Protein AF-A0A6P0SQW5-F1 (afdb_monomer_lite)

Foldseek 3Di:
DDDPVVVVVVCVVVVHDDDDDDDVVVPPVVVVVVVVVVVCVVVVVPPWDKDKDWDWDDDPNDTDIDIDIDTDDDDDPPPPD

Sequence (81 aa):
MGCQKSITTLLINKKGDYVLGLKANHKKLYKQVKNWFEQGEQNGFSGVEYSEYKQFESGNHRIEKREVWSFKGDKGVEEQC

Secondary structure (DSSP, 8-state):
----HHHHHHHHHTT--------TTSHHHHHHHHHHHHHHHHTTTTT--EEEEEEEEEETTEEEEEEEEEE---S------

Structure (mmCIF, N/CA/C/O backbone):
data_AF-A0A6P0SQW5-F1
#
_entry.id   AF-A0A6P0SQW5-F1
#
loop_
_atom_site.group_PDB
_atom_site.id
_atom_site.type_symbol
_atom_site.label_atom_id
_atom_site.label_alt_id
_atom_site.label_comp_id
_atom_site.label_asym_id
_atom_site.label_entity_id
_atom_site.label_seq_id
_atom_site.pdbx_PDB_ins_code
_atom_site.Cartn_x
_atom_site.Cartn_y
_atom_site.Cartn_z
_atom_site.occupancy
_atom_site.B_iso_or_equiv
_atom_site.auth_seq_id
_atom_site.auth_comp_id
_atom_site.auth_asym_id
_atom_site.auth_atom_id
_atom_site.pdbx_PDB_model_num
ATOM 1 N N . MET A 1 1 ? 20.507 0.169 -9.095 1.00 54.53 1 MET A N 1
ATOM 2 C C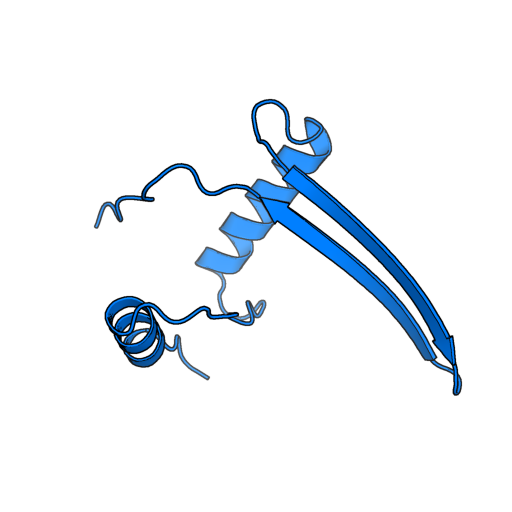A . MET A 1 1 ? 19.487 -0.862 -9.389 1.00 54.53 1 MET A CA 1
ATOM 3 C C . MET A 1 1 ? 18.426 -0.238 -10.281 1.00 54.53 1 MET A C 1
ATOM 5 O O . MET A 1 1 ? 17.732 0.660 -9.820 1.00 54.53 1 MET A O 1
ATOM 9 N N . GLY A 1 2 ? 18.387 -0.614 -11.562 1.00 61.81 2 GLY A N 1
ATOM 10 C CA . GLY A 1 2 ? 17.361 -0.159 -12.508 1.00 61.81 2 GLY A CA 1
ATOM 11 C C . GLY A 1 2 ? 16.009 -0.845 -12.276 1.00 61.81 2 GLY A C 1
ATOM 12 O O . GLY A 1 2 ? 15.891 -1.735 -11.436 1.00 61.81 2 GLY A O 1
ATOM 13 N N . CYS A 1 3 ? 14.980 -0.425 -13.011 1.00 64.38 3 CYS A N 1
ATOM 14 C CA . CYS A 1 3 ? 13.649 -1.036 -12.966 1.00 64.38 3 CYS A CA 1
ATOM 15 C C . CYS A 1 3 ? 13.695 -2.446 -13.589 1.00 64.38 3 CYS A C 1
ATOM 17 O O . CYS A 1 3 ? 14.060 -2.589 -14.753 1.00 64.38 3 CYS A O 1
ATOM 19 N N . GLN A 1 4 ? 13.350 -3.480 -12.816 1.00 73.62 4 GLN A N 1
ATOM 20 C CA . GLN A 1 4 ? 13.471 -4.901 -13.185 1.00 73.62 4 GLN A CA 1
ATOM 21 C C . GLN A 1 4 ? 12.354 -5.382 -14.133 1.00 73.62 4 GLN A C 1
ATOM 23 O O . GLN A 1 4 ? 11.743 -6.422 -13.910 1.00 73.62 4 GLN A O 1
ATOM 28 N N . LYS A 1 5 ? 12.081 -4.633 -15.206 1.00 78.44 5 LYS A N 1
ATOM 29 C CA . LYS A 1 5 ? 10.937 -4.881 -16.102 1.00 78.44 5 LYS A CA 1
ATOM 30 C C . LYS A 1 5 ? 10.953 -6.279 -16.723 1.00 78.44 5 LYS A C 1
ATOM 32 O O . LYS A 1 5 ? 9.957 -6.983 -16.659 1.00 78.44 5 LYS A O 1
ATOM 37 N N . SER A 1 6 ? 12.095 -6.700 -17.267 1.00 80.19 6 SER A N 1
ATOM 38 C CA . SER A 1 6 ? 12.244 -8.003 -17.932 1.00 80.19 6 SER A CA 1
ATOM 39 C C . SER A 1 6 ? 11.997 -9.186 -16.994 1.00 80.19 6 SER A C 1
ATOM 41 O O . SER A 1 6 ? 11.372 -10.169 -17.385 1.00 80.19 6 SER A O 1
ATOM 43 N N . ILE A 1 7 ? 12.452 -9.074 -15.744 1.00 80.56 7 ILE A N 1
ATOM 44 C CA . ILE A 1 7 ? 12.243 -10.094 -14.712 1.00 80.56 7 ILE A CA 1
ATOM 45 C C . ILE A 1 7 ? 10.760 -10.145 -14.333 1.00 80.56 7 ILE A C 1
ATOM 47 O O . ILE A 1 7 ? 10.184 -11.230 -14.302 1.00 80.56 7 ILE A O 1
ATOM 51 N N . THR A 1 8 ? 10.117 -8.992 -14.123 1.00 78.69 8 THR A N 1
ATOM 52 C CA . THR A 1 8 ? 8.682 -8.929 -13.814 1.00 78.69 8 THR A CA 1
ATOM 53 C C . THR A 1 8 ? 7.829 -9.527 -14.936 1.00 78.69 8 THR A C 1
ATOM 55 O O . THR A 1 8 ? 6.955 -10.343 -14.658 1.00 78.69 8 THR A O 1
ATOM 58 N N . THR A 1 9 ? 8.109 -9.209 -16.206 1.00 82.12 9 THR A N 1
ATOM 59 C CA . THR A 1 9 ? 7.379 -9.781 -17.352 1.00 82.12 9 THR A CA 1
ATOM 60 C C . THR A 1 9 ? 7.505 -11.304 -17.408 1.00 82.12 9 THR A C 1
ATOM 62 O O . THR A 1 9 ? 6.516 -12.001 -17.634 1.00 82.12 9 THR A O 1
ATOM 65 N N . LEU A 1 10 ? 8.703 -11.844 -17.159 1.00 82.75 10 LEU A N 1
ATOM 66 C CA . LEU A 1 10 ? 8.913 -13.292 -17.124 1.00 82.75 10 LEU A CA 1
ATOM 67 C C . LEU A 1 10 ? 8.101 -13.963 -16.004 1.00 82.75 10 LEU A C 1
ATOM 69 O O . LEU A 1 10 ? 7.552 -15.042 -16.220 1.00 82.75 10 LEU A O 1
ATOM 73 N N . LEU A 1 11 ? 8.016 -13.336 -14.828 1.00 81.69 11 LEU A N 1
ATOM 74 C CA . LEU A 1 11 ? 7.248 -13.852 -13.688 1.00 81.69 11 LEU A CA 1
ATOM 75 C C . LEU A 1 11 ? 5.740 -13.874 -13.973 1.00 81.69 11 LEU A C 1
ATOM 77 O O . LEU A 1 11 ? 5.097 -14.893 -13.719 1.00 81.69 11 LEU A O 1
ATOM 81 N N . ILE A 1 12 ? 5.207 -12.807 -14.581 1.00 80.88 12 ILE A N 1
ATOM 82 C CA . ILE A 1 12 ? 3.803 -12.734 -15.022 1.00 80.88 12 ILE A CA 1
ATOM 83 C C . ILE A 1 12 ? 3.500 -13.855 -16.024 1.00 80.88 12 ILE A C 1
ATOM 85 O O . ILE A 1 12 ? 2.540 -14.604 -15.844 1.00 80.88 12 ILE A O 1
ATOM 89 N N . ASN A 1 13 ? 4.355 -14.036 -17.037 1.00 81.38 13 ASN A N 1
ATOM 90 C CA . ASN A 1 13 ? 4.189 -15.093 -18.042 1.00 81.38 13 ASN A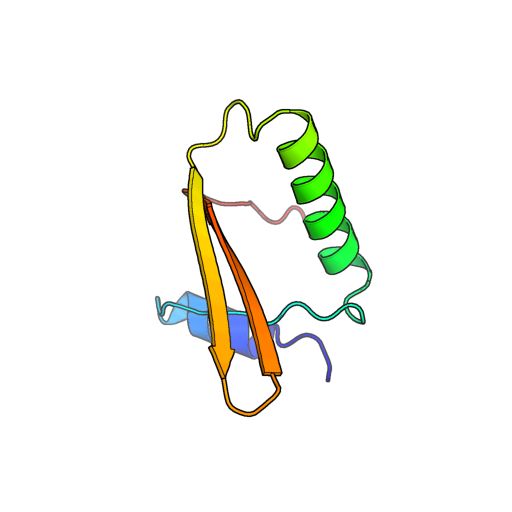 CA 1
ATOM 91 C C . ASN A 1 13 ? 4.208 -16.500 -17.431 1.00 81.38 13 ASN A C 1
ATOM 93 O O . ASN A 1 13 ? 3.531 -17.404 -17.920 1.00 81.38 13 ASN A O 1
ATOM 97 N N . LYS A 1 14 ? 4.968 -16.689 -16.348 1.00 86.19 14 LYS A N 1
ATOM 98 C CA . LYS A 1 14 ? 5.030 -17.951 -15.603 1.00 86.19 14 LYS A CA 1
ATOM 99 C C . LYS A 1 14 ? 3.887 -18.138 -14.601 1.00 86.19 14 LYS A C 1
ATOM 101 O O . LYS A 1 14 ? 3.861 -19.177 -13.948 1.00 86.19 14 LYS A O 1
ATOM 106 N N . LYS A 1 15 ? 2.951 -17.185 -14.492 1.00 82.12 15 LYS A N 1
ATOM 107 C CA . LYS A 1 15 ? 1.833 -17.202 -13.531 1.00 82.12 15 LYS A CA 1
ATOM 108 C C . LYS A 1 15 ? 2.291 -17.425 -12.081 1.00 82.12 15 LYS A C 1
ATOM 110 O O . LYS A 1 15 ? 1.601 -18.089 -11.316 1.00 82.12 15 LYS A O 1
ATOM 115 N N . GLY A 1 16 ? 3.477 -16.929 -11.728 1.00 74.38 16 GLY A N 1
ATOM 116 C CA . GLY A 1 16 ? 3.992 -17.018 -10.364 1.00 74.38 16 GLY A CA 1
ATOM 117 C C . GLY A 1 16 ? 3.532 -15.837 -9.516 1.00 74.38 16 GLY A C 1
ATOM 118 O O . GLY A 1 16 ? 3.389 -14.730 -10.033 1.00 74.38 16 GLY A O 1
ATOM 119 N N . ASP A 1 17 ? 3.364 -16.056 -8.215 1.00 75.88 17 ASP A N 1
ATOM 120 C CA . ASP A 1 17 ? 3.182 -14.973 -7.250 1.00 75.88 17 ASP A CA 1
ATOM 121 C C . ASP A 1 17 ? 4.501 -14.213 -7.061 1.00 75.88 17 ASP A C 1
ATOM 123 O O . ASP A 1 17 ? 5.574 -14.814 -6.947 1.00 75.88 17 ASP A O 1
ATOM 127 N N . TYR A 1 18 ? 4.450 -12.879 -7.037 1.00 76.19 18 TYR A N 1
ATOM 128 C CA . TYR A 1 18 ? 5.651 -12.053 -6.930 1.00 76.19 18 TYR A CA 1
ATOM 129 C C . TYR A 1 18 ? 5.465 -10.857 -5.999 1.00 76.19 18 TYR A C 1
ATOM 131 O O . TYR A 1 18 ? 4.411 -10.228 -5.946 1.00 76.19 18 TYR A O 1
ATOM 139 N N . VAL A 1 19 ? 6.545 -10.504 -5.297 1.00 78.00 19 VAL A N 1
ATOM 140 C CA . VAL A 1 19 ? 6.625 -9.319 -4.436 1.00 78.00 19 VAL A CA 1
ATOM 141 C C . VAL A 1 19 ? 7.714 -8.403 -4.978 1.00 78.00 19 VAL A C 1
ATOM 143 O O . VAL A 1 19 ? 8.877 -8.795 -5.080 1.00 78.00 19 VAL A O 1
ATOM 146 N N . LEU A 1 20 ? 7.346 -7.169 -5.328 1.00 78.88 20 LEU A N 1
ATOM 147 C CA . LEU A 1 20 ? 8.290 -6.152 -5.787 1.00 78.88 20 LEU A CA 1
ATOM 148 C C . LEU A 1 20 ? 8.550 -5.137 -4.678 1.00 78.88 20 LEU A C 1
ATOM 150 O O . LEU A 1 20 ? 7.637 -4.480 -4.185 1.00 78.88 20 LEU A O 1
ATOM 154 N N . GLY A 1 21 ? 9.821 -4.968 -4.318 1.00 83.31 21 GLY A N 1
ATOM 155 C CA . GLY A 1 21 ? 10.237 -3.920 -3.392 1.00 83.31 21 GLY A CA 1
ATOM 156 C C . GLY A 1 21 ? 10.202 -2.547 -4.063 1.00 83.31 21 GLY A C 1
ATOM 157 O O . GLY A 1 21 ? 11.038 -2.251 -4.920 1.00 83.31 21 GLY A O 1
ATOM 158 N N . LEU A 1 22 ? 9.272 -1.687 -3.651 1.00 83.69 22 LEU A N 1
ATOM 159 C CA . LEU A 1 22 ? 9.187 -0.311 -4.134 1.00 83.69 22 LEU A CA 1
ATOM 160 C C . LEU A 1 22 ? 10.104 0.605 -3.316 1.00 83.69 22 LEU A C 1
ATOM 162 O O . LEU A 1 22 ? 9.830 0.921 -2.162 1.00 83.69 22 LEU A O 1
ATOM 166 N N . LYS A 1 23 ? 11.205 1.052 -3.923 1.00 82.69 23 LYS A N 1
ATOM 167 C CA . LYS A 1 23 ? 12.139 2.003 -3.300 1.00 82.69 23 LYS A CA 1
ATOM 168 C C . LYS A 1 23 ? 11.827 3.446 -3.706 1.00 82.69 23 LYS A C 1
ATOM 170 O O . LYS A 1 23 ? 11.403 3.707 -4.831 1.00 82.69 23 LYS A O 1
ATOM 175 N N . ALA A 1 24 ? 12.142 4.400 -2.828 1.00 80.50 24 ALA A N 1
ATOM 176 C CA . ALA A 1 24 ? 11.925 5.834 -3.062 1.00 80.50 24 ALA A CA 1
ATOM 177 C C . ALA A 1 24 ? 12.678 6.400 -4.288 1.00 80.50 24 ALA A C 1
ATOM 179 O O . ALA A 1 24 ? 12.289 7.425 -4.845 1.00 80.50 24 ALA A O 1
ATOM 180 N N . ASN A 1 25 ? 13.733 5.725 -4.760 1.00 81.19 25 ASN A N 1
ATOM 181 C CA . ASN A 1 25 ? 14.438 6.099 -5.990 1.00 81.19 25 ASN A CA 1
ATOM 182 C C . ASN A 1 25 ? 13.611 5.844 -7.274 1.00 81.19 25 ASN A C 1
ATOM 184 O O . ASN A 1 25 ? 13.945 6.393 -8.324 1.00 81.19 25 ASN A O 1
ATOM 188 N N . HIS A 1 26 ? 12.503 5.094 -7.206 1.00 77.94 26 HIS A N 1
ATOM 189 C CA . HIS A 1 26 ? 11.534 4.923 -8.296 1.00 77.94 26 HIS A CA 1
ATOM 190 C C . HIS A 1 26 ? 10.483 6.047 -8.280 1.00 77.94 26 HIS A C 1
ATOM 192 O O . HIS A 1 26 ? 9.295 5.805 -8.071 1.00 77.94 26 HIS A O 1
ATOM 198 N N . LYS A 1 27 ? 10.933 7.291 -8.506 1.00 81.00 27 LYS A N 1
ATOM 199 C CA . LYS A 1 27 ? 10.182 8.539 -8.245 1.00 81.00 27 LYS A CA 1
ATOM 200 C C . LYS A 1 27 ? 8.710 8.530 -8.694 1.00 81.00 27 LYS A C 1
ATOM 202 O O . LYS A 1 27 ? 7.851 8.942 -7.922 1.00 81.00 27 LYS A O 1
ATOM 207 N N . LYS A 1 28 ? 8.414 8.077 -9.921 1.00 85.88 28 LYS A N 1
ATOM 208 C CA . LYS A 1 28 ? 7.047 8.088 -10.482 1.00 85.88 28 LYS A CA 1
ATOM 209 C C . LYS A 1 28 ? 6.123 7.114 -9.743 1.00 85.88 28 LYS A C 1
ATOM 211 O O . LYS A 1 28 ? 5.137 7.548 -9.158 1.00 85.88 28 LYS A O 1
ATOM 216 N N . LEU A 1 29 ? 6.481 5.829 -9.727 1.00 83.69 29 LEU A N 1
ATOM 217 C CA . LEU A 1 29 ? 5.666 4.777 -9.115 1.00 83.69 29 LEU A CA 1
ATOM 218 C C . LEU A 1 29 ? 5.540 4.974 -7.601 1.00 83.69 29 LEU A C 1
ATOM 220 O O . LEU A 1 29 ? 4.449 4.856 -7.058 1.00 83.69 29 LEU A O 1
ATOM 224 N N . TYR A 1 30 ? 6.632 5.359 -6.936 1.00 87.69 30 TYR A N 1
ATOM 225 C CA . TYR A 1 30 ? 6.611 5.682 -5.511 1.00 87.69 30 TYR A CA 1
ATOM 226 C C . TYR A 1 30 ? 5.600 6.789 -5.194 1.00 87.69 30 TYR A C 1
ATOM 228 O O . TYR A 1 30 ? 4.788 6.632 -4.288 1.00 87.69 30 TYR A O 1
ATOM 236 N N . LYS A 1 31 ? 5.599 7.883 -5.970 1.00 88.94 31 LYS A N 1
ATOM 237 C CA . LYS A 1 31 ? 4.646 8.984 -5.777 1.00 88.94 31 LYS A CA 1
ATOM 238 C C . LYS A 1 31 ? 3.201 8.546 -6.026 1.00 88.94 31 LYS A C 1
ATOM 240 O O . LYS A 1 31 ? 2.326 8.937 -5.268 1.00 88.94 31 LYS A O 1
ATOM 245 N N . GLN A 1 32 ? 2.950 7.742 -7.059 1.00 90.06 32 GLN A N 1
ATOM 246 C CA . GLN A 1 32 ? 1.604 7.240 -7.359 1.00 90.06 32 GLN A CA 1
ATOM 247 C C . GLN A 1 32 ? 1.060 6.363 -6.229 1.00 90.06 32 GLN A C 1
ATOM 249 O O . GLN A 1 32 ? -0.040 6.615 -5.750 1.00 90.06 32 GLN A O 1
ATOM 254 N N . VAL A 1 33 ? 1.852 5.391 -5.764 1.00 90.19 33 VAL A N 1
ATOM 255 C CA . VAL A 1 33 ? 1.460 4.503 -4.660 1.00 90.19 33 VAL A CA 1
ATOM 256 C C . VAL A 1 33 ? 1.256 5.302 -3.374 1.00 90.19 33 VAL A C 1
ATOM 258 O O . VAL A 1 33 ? 0.228 5.145 -2.727 1.00 90.19 33 VAL A O 1
ATOM 261 N N . LYS A 1 34 ? 2.174 6.220 -3.040 1.00 90.94 34 LYS A N 1
ATOM 262 C CA . LYS A 1 34 ? 2.048 7.095 -1.864 1.00 90.94 34 LYS A CA 1
ATOM 263 C C . LYS A 1 34 ? 0.767 7.929 -1.905 1.00 90.94 34 LYS A C 1
ATOM 265 O O . LYS A 1 34 ? 0.000 7.899 -0.954 1.00 90.94 34 LYS A O 1
ATOM 270 N N . ASN A 1 35 ? 0.507 8.611 -3.021 1.00 92.31 35 ASN A N 1
ATOM 271 C CA . ASN A 1 35 ? -0.695 9.428 -3.179 1.00 92.31 35 ASN A CA 1
ATOM 272 C C . ASN A 1 35 ? -1.980 8.593 -3.091 1.00 92.31 35 ASN A C 1
ATOM 274 O O . ASN A 1 35 ? -2.987 9.085 -2.591 1.00 92.31 35 ASN A O 1
ATOM 278 N N . TRP A 1 36 ? -1.974 7.368 -3.622 1.00 92.00 36 TRP A N 1
ATOM 279 C CA . TRP A 1 36 ? -3.129 6.475 -3.558 1.00 92.00 36 TRP A CA 1
ATOM 280 C C . TRP A 1 36 ? -3.407 6.020 -2.122 1.00 92.00 36 TRP A C 1
ATOM 282 O O . TRP A 1 36 ? -4.549 6.104 -1.680 1.00 92.00 36 TRP A O 1
ATOM 292 N N . PHE A 1 37 ? -2.368 5.636 -1.371 1.00 91.56 37 PHE A N 1
ATOM 293 C CA . PHE A 1 37 ? -2.505 5.298 0.048 1.00 91.56 37 PHE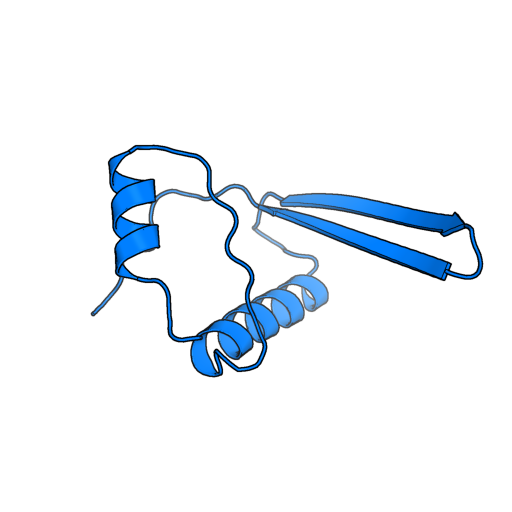 A CA 1
ATOM 294 C C . PHE A 1 37 ? -2.996 6.491 0.873 1.00 91.56 37 PHE A C 1
ATOM 296 O O . PHE A 1 37 ? -3.953 6.335 1.617 1.00 91.56 37 PHE A O 1
ATOM 303 N N . GLU A 1 38 ? -2.428 7.687 0.691 1.00 92.69 38 GLU A N 1
ATOM 304 C CA . GLU A 1 38 ? -2.851 8.890 1.429 1.00 92.69 38 GLU A CA 1
ATOM 305 C C . GLU A 1 38 ? -4.330 9.240 1.182 1.00 92.69 38 GLU A C 1
ATOM 307 O O . GLU A 1 38 ? -5.056 9.569 2.118 1.00 92.69 38 GLU A O 1
ATOM 312 N N . GLN A 1 39 ? -4.798 9.142 -0.067 1.00 91.62 39 GLN A N 1
ATOM 313 C CA . GLN A 1 39 ? -6.214 9.340 -0.408 1.00 91.62 39 GLN A CA 1
ATOM 314 C C . GLN A 1 39 ? -7.105 8.226 0.150 1.00 91.62 3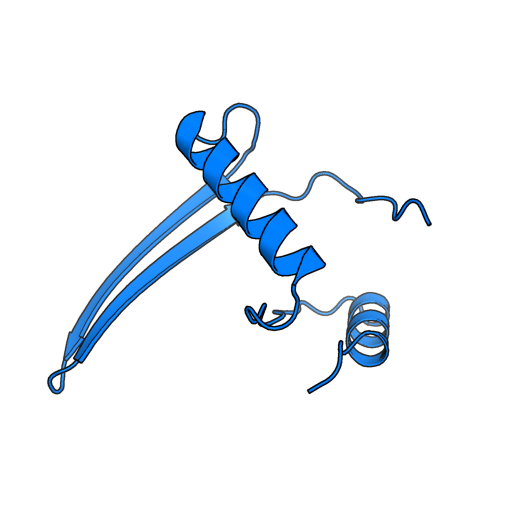9 GLN A C 1
ATOM 316 O O . GLN A 1 39 ? -8.227 8.488 0.584 1.00 91.62 39 GLN A O 1
ATOM 321 N N . GLY A 1 40 ? -6.610 6.987 0.122 1.00 89.88 40 GLY A N 1
ATOM 322 C CA . GLY A 1 40 ? -7.278 5.830 0.696 1.00 89.88 40 GLY A CA 1
ATOM 323 C C . GLY A 1 40 ? -7.476 5.997 2.197 1.00 89.88 40 GLY A C 1
ATOM 324 O O . GLY A 1 40 ? -8.605 5.932 2.663 1.00 89.88 40 GLY A O 1
ATOM 325 N N . GLU A 1 41 ? -6.424 6.320 2.944 1.00 89.81 41 GLU A N 1
ATOM 326 C CA . GLU A 1 41 ? -6.494 6.539 4.392 1.00 89.81 41 GLU A CA 1
ATOM 327 C C . GLU A 1 41 ? -7.439 7.688 4.768 1.00 89.81 41 GLU A C 1
ATOM 329 O O . GLU A 1 41 ? -8.226 7.545 5.702 1.00 89.81 41 GLU A O 1
ATOM 334 N N . GLN A 1 42 ? -7.433 8.795 4.013 1.00 92.31 42 GLN A N 1
ATOM 335 C CA . GLN A 1 42 ? -8.346 9.924 4.251 1.00 92.31 42 GLN A CA 1
ATOM 336 C C . GLN A 1 42 ? -9.824 9.549 4.088 1.00 92.31 42 GLN A C 1
ATOM 338 O O . GLN A 1 42 ? -10.671 10.069 4.811 1.00 92.31 42 GLN A O 1
ATOM 343 N N . ASN A 1 43 ? -10.130 8.641 3.160 1.00 91.19 43 ASN A N 1
ATOM 344 C CA . ASN A 1 43 ? -11.496 8.217 2.851 1.00 91.19 43 ASN A CA 1
ATOM 345 C C . ASN A 1 43 ? -11.833 6.820 3.405 1.00 91.19 43 ASN A C 1
ATOM 347 O O . ASN A 1 43 ? -12.841 6.235 3.007 1.00 91.19 43 ASN A O 1
ATOM 351 N N . GLY A 1 44 ? -10.986 6.253 4.273 1.00 88.12 44 GLY A N 1
ATOM 352 C CA . GLY A 1 44 ? -11.165 4.912 4.844 1.00 88.12 44 GLY A CA 1
ATOM 353 C C . GLY A 1 44 ? -11.204 3.778 3.811 1.00 88.12 44 GLY A C 1
ATOM 354 O O . GLY A 1 44 ? -11.920 2.803 4.010 1.00 88.12 44 GLY A O 1
ATOM 355 N N . PHE A 1 45 ? -10.497 3.931 2.687 1.00 88.56 45 PHE A N 1
ATOM 356 C CA . PHE A 1 45 ? -10.518 3.037 1.522 1.00 88.56 45 PHE A CA 1
ATOM 357 C C . PHE A 1 45 ? -11.943 2.737 1.015 1.00 88.56 45 PHE A C 1
ATOM 359 O O . PHE A 1 45 ? -12.234 1.635 0.550 1.00 88.56 45 PHE A O 1
ATOM 366 N N . SER A 1 46 ? -12.843 3.725 1.096 1.00 86.69 46 SER A N 1
ATOM 367 C CA . SER A 1 46 ? -14.232 3.589 0.647 1.00 86.69 46 SER A CA 1
ATOM 368 C C . SER A 1 46 ? -14.321 3.100 -0.804 1.00 86.69 46 SER A C 1
ATOM 370 O O . SER A 1 46 ? -13.670 3.640 -1.699 1.00 86.69 46 SER A O 1
ATOM 372 N N . GLY A 1 47 ? -15.134 2.065 -1.032 1.00 85.69 47 GLY A N 1
ATOM 373 C CA . GLY A 1 47 ? -15.315 1.443 -2.346 1.00 85.69 47 GLY A CA 1
ATOM 374 C C . GLY A 1 47 ? -14.248 0.414 -2.735 1.00 85.69 47 GLY A C 1
ATOM 375 O O . GLY A 1 47 ? -14.307 -0.098 -3.850 1.00 85.69 47 GLY A O 1
ATOM 376 N N . VAL A 1 48 ? -13.302 0.084 -1.847 1.00 87.06 48 VAL A N 1
ATOM 377 C CA . VAL A 1 48 ? -12.273 -0.939 -2.086 1.00 87.06 48 VAL A CA 1
ATOM 378 C C . VAL A 1 48 ? -12.395 -2.057 -1.051 1.00 87.06 48 VAL A C 1
ATOM 380 O O . VAL A 1 48 ? -12.382 -1.808 0.151 1.00 87.06 48 VAL A O 1
ATOM 383 N N . GLU A 1 49 ? -12.479 -3.308 -1.507 1.00 89.19 49 GLU A N 1
ATOM 384 C CA . GLU A 1 49 ? -12.385 -4.473 -0.621 1.00 89.19 49 GLU A CA 1
ATOM 385 C C . GLU A 1 49 ? -10.919 -4.672 -0.208 1.00 89.19 49 GLU A C 1
ATOM 387 O O . GLU A 1 49 ? -10.053 -4.962 -1.044 1.00 89.19 49 GLU A O 1
ATOM 392 N N . TYR A 1 50 ? -10.637 -4.498 1.085 1.00 91.81 50 TYR A N 1
ATOM 393 C CA . TYR A 1 50 ? -9.296 -4.638 1.639 1.00 91.81 50 TYR A CA 1
ATOM 394 C C . TYR A 1 50 ? -9.292 -5.389 2.971 1.00 91.81 50 TYR A C 1
ATOM 396 O O . TYR A 1 50 ? -10.295 -5.449 3.683 1.00 91.81 50 TYR A O 1
ATOM 404 N N . SER A 1 51 ? -8.134 -5.941 3.321 1.00 92.19 51 SER A N 1
ATOM 405 C CA . SER A 1 51 ? -7.842 -6.429 4.666 1.00 92.19 51 SER A CA 1
ATOM 406 C C . SER A 1 51 ? -6.576 -5.773 5.201 1.00 92.19 51 SER A C 1
ATOM 408 O O . SER A 1 51 ? -5.648 -5.463 4.449 1.00 92.19 51 SER A O 1
ATOM 410 N N . GLU A 1 52 ? -6.545 -5.548 6.512 1.00 93.12 52 GLU A N 1
ATOM 411 C CA . GLU A 1 52 ? -5.386 -5.002 7.206 1.00 93.12 52 GLU A CA 1
ATOM 412 C C . GLU A 1 52 ? -4.801 -6.008 8.195 1.00 93.12 52 GLU A C 1
ATOM 414 O O . GLU A 1 52 ? -5.514 -6.757 8.863 1.00 93.12 52 GLU A O 1
ATOM 419 N N . TYR A 1 53 ? -3.476 -6.003 8.298 1.00 93.94 53 TYR A N 1
ATOM 420 C CA . TYR A 1 53 ? -2.729 -6.756 9.289 1.00 93.94 53 TYR A CA 1
ATOM 421 C C . TYR A 1 53 ? -1.649 -5.860 9.888 1.00 93.94 53 TYR A C 1
ATOM 423 O O . TYR A 1 53 ? -0.851 -5.249 9.172 1.00 93.94 53 TYR A O 1
ATOM 431 N N . LYS A 1 54 ? -1.625 -5.779 11.218 1.00 94.50 54 LYS A N 1
ATOM 432 C CA . LYS A 1 54 ? -0.671 -4.970 11.974 1.00 94.50 54 LYS A CA 1
ATOM 433 C C . LYS A 1 54 ? -0.011 -5.855 13.015 1.00 94.50 54 LYS A C 1
ATOM 435 O O . LYS A 1 54 ? -0.693 -6.548 13.765 1.00 94.50 54 LYS A O 1
ATOM 440 N N . GLN A 1 55 ? 1.313 -5.819 13.063 1.00 95.06 55 GLN A N 1
ATOM 441 C CA . GLN A 1 55 ? 2.094 -6.552 14.047 1.00 95.06 55 GLN A CA 1
ATOM 442 C C . GLN A 1 55 ? 3.165 -5.645 14.636 1.00 95.06 55 GLN A C 1
ATOM 444 O O . GLN A 1 55 ? 3.844 -4.903 13.921 1.00 95.06 55 GLN A O 1
ATOM 449 N N . PHE A 1 56 ? 3.313 -5.731 15.950 1.00 94.12 56 PHE A N 1
ATOM 450 C CA . PHE A 1 56 ? 4.341 -5.036 16.700 1.00 94.12 56 PHE A CA 1
ATOM 451 C C . PHE A 1 56 ? 5.196 -6.076 17.415 1.00 94.12 56 PHE A C 1
ATOM 453 O O . PHE A 1 56 ? 4.680 -6.860 18.209 1.00 94.12 56 PHE A O 1
ATOM 460 N N . GLU A 1 57 ? 6.489 -6.095 17.115 1.00 92.00 57 GLU A N 1
ATOM 461 C CA . GLU A 1 57 ? 7.455 -6.985 17.753 1.00 92.00 57 GLU A CA 1
ATOM 462 C C . GLU A 1 57 ? 8.540 -6.155 18.440 1.00 92.00 57 GLU A C 1
ATOM 464 O O . GLU A 1 57 ? 9.025 -5.158 17.903 1.00 92.00 57 GLU A O 1
ATOM 469 N N . SER A 1 58 ? 8.934 -6.577 19.640 1.00 89.88 58 SER A N 1
ATOM 470 C CA . SER A 1 58 ? 10.052 -5.997 20.381 1.00 89.88 58 SER A CA 1
ATOM 471 C C . SER A 1 58 ? 10.975 -7.121 20.829 1.00 89.88 58 SER A C 1
ATOM 473 O O . SER A 1 58 ? 10.530 -8.083 21.455 1.00 89.88 58 SER A O 1
ATOM 475 N N . GLY A 1 59 ? 12.257 -7.024 20.487 1.00 87.56 59 GLY A N 1
ATOM 476 C CA . GLY A 1 59 ? 13.247 -8.044 20.815 1.00 87.56 59 GLY A CA 1
ATOM 477 C C . GLY A 1 59 ? 14.658 -7.601 20.451 1.00 87.56 59 GLY A C 1
ATOM 478 O O . GLY A 1 59 ? 14.852 -6.836 19.508 1.00 87.56 59 GLY A O 1
ATOM 479 N N . ASN A 1 60 ? 15.654 -8.067 21.211 1.00 82.06 60 ASN A N 1
ATOM 480 C CA . ASN A 1 60 ? 17.077 -7.786 20.977 1.00 82.06 60 ASN A CA 1
ATOM 481 C C . ASN A 1 60 ? 17.379 -6.296 20.694 1.00 82.06 60 ASN A C 1
ATOM 483 O O . ASN A 1 60 ? 18.095 -5.979 19.749 1.00 82.06 60 ASN A O 1
ATOM 487 N N . HIS A 1 61 ? 16.823 -5.385 21.505 1.00 90.44 61 HIS A N 1
ATOM 488 C CA . HIS A 1 61 ? 16.957 -3.918 21.384 1.00 90.44 61 HIS A CA 1
ATOM 489 C C . HIS A 1 61 ? 16.316 -3.274 20.146 1.00 90.44 61 HIS A C 1
ATOM 491 O O . HIS A 1 61 ? 16.479 -2.074 19.926 1.00 90.44 61 HIS A O 1
ATOM 497 N N . ARG A 1 62 ? 15.566 -4.033 19.344 1.00 90.12 62 ARG A N 1
ATOM 498 C CA . ARG A 1 62 ? 14.851 -3.518 18.179 1.00 90.12 62 ARG A CA 1
ATOM 499 C C . ARG A 1 62 ? 13.351 -3.543 18.417 1.00 90.12 62 ARG A C 1
ATOM 501 O O . ARG A 1 62 ? 12.810 -4.499 18.965 1.00 90.12 62 ARG A O 1
ATOM 508 N N . ILE A 1 63 ? 12.700 -2.492 17.939 1.00 91.00 63 ILE A N 1
ATOM 509 C CA . ILE A 1 63 ? 11.250 -2.397 17.834 1.00 91.00 63 ILE A CA 1
ATOM 510 C C . ILE A 1 63 ? 10.910 -2.438 16.346 1.00 91.00 63 ILE A C 1
ATOM 512 O O . ILE A 1 63 ? 11.395 -1.605 15.578 1.00 91.00 63 ILE A O 1
ATOM 516 N N . GLU A 1 64 ? 10.100 -3.409 15.938 1.00 92.44 64 GLU A N 1
ATOM 517 C CA . GLU A 1 64 ? 9.593 -3.525 14.575 1.00 92.44 64 GLU A CA 1
ATOM 518 C C . GLU A 1 64 ? 8.082 -3.320 14.546 1.00 92.44 64 GLU A C 1
ATOM 520 O O . GLU A 1 64 ? 7.324 -3.985 15.251 1.00 92.44 64 GLU A O 1
ATOM 525 N N . LYS A 1 65 ? 7.644 -2.417 13.667 1.00 93.75 65 LYS A N 1
ATOM 526 C CA . LYS A 1 65 ? 6.241 -2.235 13.310 1.00 93.75 65 LYS A CA 1
ATOM 527 C C . LYS A 1 65 ? 6.049 -2.727 11.879 1.00 93.75 65 LYS A C 1
ATOM 529 O O . LYS A 1 65 ? 6.690 -2.210 10.963 1.00 93.75 65 LYS A O 1
ATOM 534 N N . ARG A 1 66 ? 5.180 -3.719 11.687 1.00 93.44 66 ARG A N 1
ATOM 535 C CA . ARG A 1 66 ? 4.787 -4.235 10.370 1.00 93.44 66 ARG A CA 1
ATOM 536 C C . ARG A 1 66 ? 3.322 -3.909 10.126 1.00 93.44 66 ARG A C 1
ATOM 538 O O . ARG A 1 66 ? 2.466 -4.312 10.906 1.00 93.44 66 ARG A O 1
ATOM 545 N N . GLU A 1 67 ? 3.054 -3.215 9.030 1.00 92.50 67 GLU A N 1
ATOM 546 C CA . GLU A 1 67 ? 1.705 -2.901 8.563 1.00 92.50 67 GLU A CA 1
ATOM 547 C C . GLU A 1 67 ? 1.559 -3.434 7.140 1.00 92.50 67 GLU A C 1
ATOM 549 O O . GLU A 1 67 ? 2.422 -3.204 6.288 1.00 92.50 67 GLU A O 1
ATOM 554 N N . VAL A 1 68 ? 0.507 -4.212 6.909 1.00 92.06 68 VAL A N 1
ATOM 555 C CA . VAL A 1 68 ? 0.210 -4.851 5.629 1.00 92.06 68 VAL A CA 1
ATOM 556 C C . VAL A 1 68 ? -1.236 -4.545 5.283 1.00 92.06 68 VAL A C 1
ATOM 558 O O . VAL A 1 68 ? -2.137 -4.813 6.075 1.00 92.06 68 VAL A O 1
ATOM 561 N N . TRP A 1 69 ? -1.444 -4.026 4.079 1.00 92.56 69 TRP A N 1
ATOM 562 C CA . TRP A 1 69 ? -2.758 -3.895 3.469 1.00 92.56 69 TRP A CA 1
ATOM 563 C C . TRP A 1 69 ? -2.806 -4.819 2.262 1.00 92.56 69 TRP A C 1
ATOM 565 O O . TRP A 1 69 ? -1.907 -4.776 1.417 1.00 92.56 69 TRP A O 1
ATOM 575 N N . SER A 1 70 ? -3.830 -5.664 2.193 1.00 92.00 70 SER A N 1
ATOM 576 C CA . SER A 1 70 ? -4.102 -6.475 1.011 1.00 92.00 70 SER A CA 1
ATOM 577 C C . SER A 1 70 ? -5.392 -5.994 0.368 1.00 92.00 70 SER A C 1
ATOM 579 O O . SER A 1 70 ? -6.388 -5.775 1.053 1.00 92.00 70 SER A O 1
ATOM 581 N N . PHE A 1 71 ? -5.350 -5.790 -0.942 1.00 90.06 71 PHE A N 1
ATOM 582 C CA . PHE A 1 71 ? -6.474 -5.300 -1.727 1.00 90.06 71 PHE A CA 1
ATOM 583 C C . PHE A 1 71 ? -6.834 -6.363 -2.745 1.00 90.06 71 PHE A C 1
ATOM 585 O O . PHE A 1 71 ? -5.948 -6.964 -3.365 1.00 90.06 71 PHE A O 1
ATOM 592 N N . LYS A 1 72 ? -8.129 -6.592 -2.938 1.00 84.88 72 LYS A N 1
ATOM 593 C CA . LYS A 1 72 ? -8.578 -7.472 -4.008 1.00 84.88 72 LYS A CA 1
ATOM 594 C C . LYS A 1 72 ? -8.441 -6.730 -5.328 1.00 84.88 72 LYS A C 1
ATOM 596 O O . LYS A 1 72 ? -9.047 -5.684 -5.529 1.00 84.88 72 LYS A O 1
ATOM 601 N N . GLY A 1 73 ? -7.602 -7.254 -6.214 1.00 71.19 73 GLY A N 1
ATOM 602 C CA . GLY A 1 73 ? -7.491 -6.715 -7.561 1.00 71.19 73 GLY A CA 1
ATOM 603 C C . GLY A 1 73 ? -8.739 -7.069 -8.360 1.00 71.19 73 GLY A C 1
ATOM 604 O O . GLY A 1 73 ? -8.908 -8.230 -8.736 1.00 71.19 73 GLY A O 1
ATOM 605 N N . ASP A 1 74 ? -9.587 -6.086 -8.652 1.00 57.56 74 ASP A N 1
ATOM 606 C CA . ASP A 1 74 ? -10.475 -6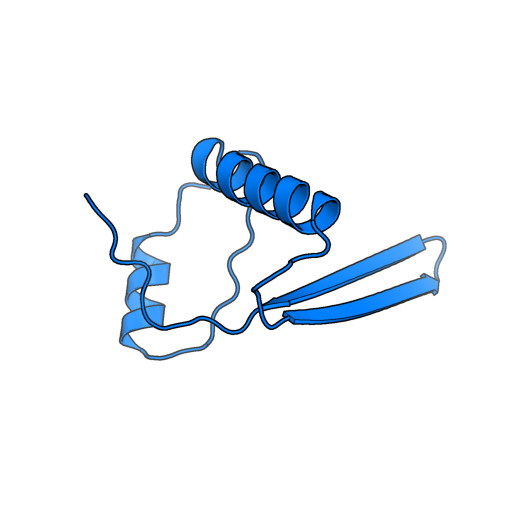.191 -9.805 1.00 57.56 74 ASP A CA 1
ATOM 607 C C . ASP A 1 74 ? -9.622 -6.224 -11.080 1.00 57.56 74 ASP A C 1
ATOM 609 O O . ASP A 1 74 ? -8.549 -5.621 -11.162 1.00 57.56 74 ASP A O 1
ATOM 613 N N . LYS A 1 75 ? -10.046 -7.037 -12.047 1.00 44.56 75 LYS A N 1
ATOM 614 C CA . LYS A 1 75 ? -9.243 -7.412 -13.215 1.00 44.56 75 LYS A CA 1
ATOM 615 C C . LYS A 1 75 ? -8.636 -6.193 -13.927 1.00 44.56 75 LYS A C 1
ATOM 617 O O . LYS A 1 75 ? -9.367 -5.356 -14.433 1.00 44.56 75 LYS A O 1
ATOM 622 N N . GLY A 1 76 ? -7.308 -6.221 -14.066 1.00 41.69 76 GLY A N 1
ATOM 623 C CA . GLY A 1 76 ? -6.555 -5.591 -15.152 1.00 41.69 76 GLY A CA 1
ATOM 624 C C . GLY A 1 76 ? -6.470 -4.069 -15.104 1.00 41.69 76 GLY A C 1
ATOM 625 O O . GLY A 1 76 ? -7.306 -3.373 -15.665 1.00 41.69 76 GLY A O 1
ATOM 626 N N . VAL A 1 77 ? -5.372 -3.547 -14.556 1.00 41.41 77 VAL A N 1
ATOM 627 C CA . VAL A 1 77 ? -4.891 -2.228 -14.976 1.00 41.41 77 VAL A CA 1
ATOM 628 C C . VAL A 1 77 ? -4.397 -2.402 -16.414 1.00 41.41 77 VAL A C 1
ATOM 630 O O . VAL A 1 77 ? -3.292 -2.898 -16.628 1.00 41.41 77 VAL A O 1
ATOM 633 N N . GLU A 1 78 ? -5.229 -2.080 -17.404 1.00 33.88 78 GLU A N 1
ATOM 634 C CA . GLU A 1 78 ? -4.738 -1.863 -18.764 1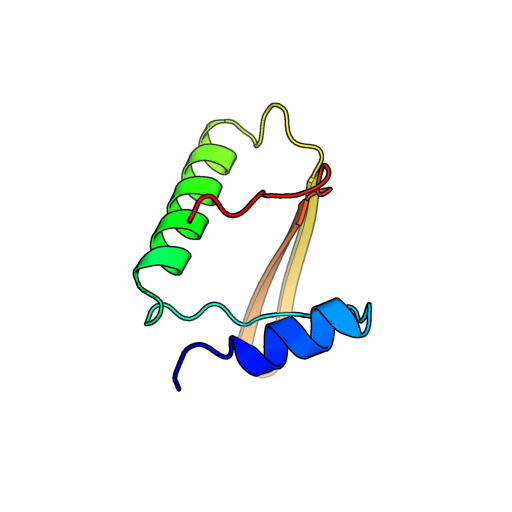.00 33.88 78 GLU A CA 1
ATOM 635 C C . GLU A 1 78 ? -3.740 -0.702 -18.710 1.00 33.88 78 GLU A C 1
ATOM 637 O O . GLU A 1 78 ? -4.081 0.440 -18.392 1.00 33.88 78 GLU A O 1
ATOM 642 N N . GLU A 1 79 ? -2.472 -1.023 -18.963 1.00 40.19 79 GLU A N 1
ATOM 643 C CA . GLU A 1 79 ? -1.425 -0.051 -19.246 1.00 40.19 79 GLU A CA 1
ATOM 644 C C . GLU A 1 79 ? -1.849 0.751 -20.485 1.00 40.19 79 GLU A C 1
ATOM 646 O O . GLU A 1 79 ? -1.690 0.297 -21.617 1.00 40.19 79 GLU A O 1
ATOM 651 N N . GLN A 1 80 ? -2.394 1.955 -20.288 1.00 31.94 80 GLN A N 1
ATOM 652 C CA . GLN A 1 80 ? -2.371 2.958 -21.347 1.00 31.94 80 GLN A CA 1
ATOM 653 C C . GLN A 1 80 ? -0.921 3.412 -21.516 1.00 31.94 80 GLN A C 1
ATOM 655 O O . GLN A 1 80 ? -0.328 4.019 -20.616 1.00 31.94 80 GLN A O 1
ATOM 660 N N . CYS A 1 81 ? -0.357 3.012 -22.654 1.00 36.50 81 CYS A N 1
ATOM 661 C CA . CYS A 1 81 ? 0.927 3.466 -23.164 1.00 36.50 81 CYS A CA 1
ATOM 662 C C . CYS A 1 81 ? 0.911 4.974 -23.447 1.00 36.50 81 CYS A C 1
ATOM 664 O O . CYS A 1 81 ? -0.146 5.483 -23.883 1.00 36.50 81 CYS A O 1
#

pLDDT: mean 81.1, std 15.43, range [31.94, 95.06]

Radius of gyration: 15.9 Å; chains: 1; bounding box: 35×28×44 Å